Protein AF-W5PHE3-F1 (afdb_monomer)

Nearest PDB structures (foldseek):
  4wmq-assembly1_A  TM=9.995E-01  e=2.084E-07  Homo sapiens
  4wmo-assembly1_F  TM=1.006E+00  e=1.006E-05  Xenopus laevis
  7e1e-assembly1_A  TM=9.957E-01  e=6.354E-05  Lethenteron camtschaticum
  2j3o-assembly1_C  TM=9.136E-01  e=3.955E-03  Homo sapiens
  2jhk-assembly1_F  TM=8.442E-01  e=5.100E-03  Homo sapiens

Radius of gyration: 34.06 Å; Cα contacts (8 Å, |Δi|>4): 97; chains: 1; bounding box: 34×33×124 Å

pLDDT: mean 76.65, std 22.08, range [34.16, 98.75]

Sequence (101 aa):
MPAEGTGVRFYLLLFLSVATRGPHAAGTLSVDKFRKEETCAPYLSFLPRSCKEIKERCHKAGDGLYQLRTENGVVYQTFCDMTSGGGGWTLVASVHENNMR

Secondary structure (DSSP, 8-state):
-----TTSTTGGGSSS-S------------TT-----------TT---SSHHHHHHH-TTPPSEEEEEE-TT--EEEEEEE-SGGGS-EEP------S---

Foldseek 3Di:
DDDDDPDDVVVVPVPPDDDDDDPPDPPDPPPDPPDPPVDLPPCVPDFAQFLQVSCVSRVPDAWDKGWHAHPVGDIDIFTWHCDPPNTGDTDDDDDDDPDPD

Structure (mmCIF, N/CA/C/O backbone):
data_AF-W5PHE3-F1
#
_entry.id   AF-W5PHE3-F1
#
loop_
_atom_site.group_PDB
_atom_site.id
_atom_site.type_symbol
_atom_site.label_atom_id
_atom_site.label_alt_id
_atom_site.label_comp_id
_atom_site.label_asym_id
_atom_site.label_entity_id
_atom_site.label_seq_id
_atom_site.pdbx_PDB_ins_code
_atom_site.Cartn_x
_atom_site.Cartn_y
_atom_site.Cartn_z
_atom_site.occupancy
_atom_site.B_iso_or_equiv
_atom_site.auth_seq_id
_atom_site.auth_comp_id
_atom_site.auth_asym_id
_atom_site.auth_atom_id
_atom_site.pdbx_PDB_model_num
ATOM 1 N N . MET A 1 1 ? 5.327 9.844 101.976 1.00 34.16 1 MET A N 1
ATOM 2 C CA . MET A 1 1 ? 6.598 10.577 101.767 1.00 34.16 1 MET A CA 1
ATOM 3 C C . MET A 1 1 ? 7.659 9.573 101.337 1.00 3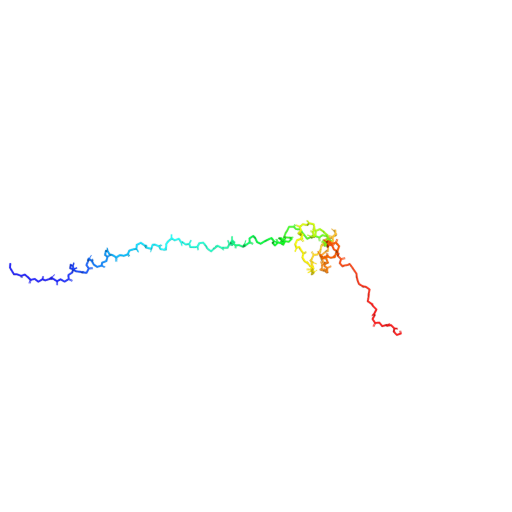4.16 1 MET A C 1
ATOM 5 O O . MET A 1 1 ? 7.597 8.480 101.887 1.00 34.16 1 MET A O 1
ATOM 9 N N . PRO A 1 2 ? 8.680 9.922 100.536 1.00 48.72 2 PRO A N 1
ATOM 10 C CA . PRO A 1 2 ? 8.744 10.677 99.270 1.00 48.72 2 PRO A CA 1
ATOM 11 C C . PRO A 1 2 ? 9.162 9.739 98.084 1.00 48.72 2 PRO A C 1
ATOM 13 O O . PRO A 1 2 ? 9.586 8.617 98.316 1.00 48.72 2 PRO A O 1
ATOM 16 N N . ALA A 1 3 ? 8.735 10.014 96.844 1.00 47.62 3 ALA A N 1
ATOM 17 C CA . ALA A 1 3 ? 9.484 10.590 95.702 1.00 47.62 3 ALA A CA 1
ATOM 18 C C . ALA A 1 3 ? 10.376 9.616 94.894 1.00 47.62 3 ALA A C 1
ATOM 20 O O . ALA A 1 3 ? 11.414 9.211 95.386 1.00 47.62 3 ALA A O 1
ATOM 21 N N . GLU A 1 4 ? 10.001 9.347 93.631 1.00 44.72 4 GLU A N 1
ATOM 22 C CA . GLU A 1 4 ? 10.887 9.260 92.446 1.00 44.72 4 GLU A CA 1
ATOM 23 C C . GLU A 1 4 ? 10.055 9.008 91.166 1.00 44.72 4 GLU A C 1
ATOM 25 O O . GLU A 1 4 ? 9.057 8.289 91.212 1.00 44.72 4 GLU A O 1
ATOM 30 N N . GLY A 1 5 ? 10.440 9.602 90.023 1.00 47.03 5 GLY A N 1
ATOM 31 C CA . GLY A 1 5 ? 9.922 9.186 88.705 1.00 47.03 5 GLY A CA 1
ATOM 32 C C . GLY A 1 5 ? 9.501 10.262 87.692 1.00 47.03 5 GLY A C 1
ATOM 33 O O . GLY A 1 5 ? 8.602 10.028 86.885 1.00 47.03 5 GLY A O 1
ATOM 34 N N . THR A 1 6 ? 10.129 11.439 87.681 1.00 5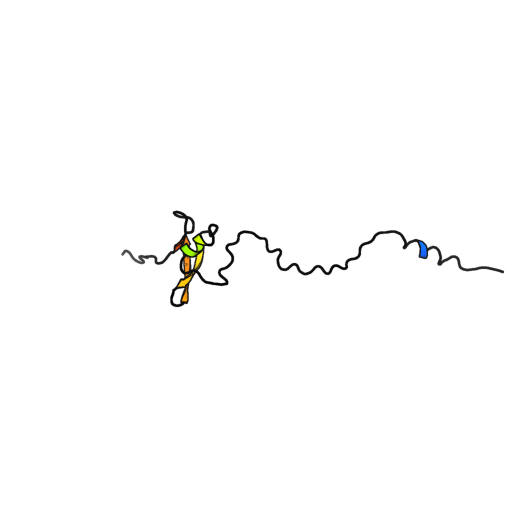7.91 6 THR A N 1
ATOM 35 C CA . THR A 1 6 ? 10.092 12.391 86.555 1.00 57.91 6 THR A CA 1
ATOM 36 C C . THR A 1 6 ? 10.839 11.815 85.343 1.00 57.91 6 THR A C 1
ATOM 38 O O . THR A 1 6 ? 12.052 11.957 85.249 1.00 57.91 6 THR A O 1
ATOM 41 N N . GLY A 1 7 ? 10.143 11.155 84.412 1.00 57.09 7 GLY A N 1
ATOM 42 C CA . GLY A 1 7 ? 10.812 10.637 83.203 1.00 57.09 7 GLY A CA 1
ATOM 43 C C . GLY A 1 7 ? 9.930 10.170 82.045 1.00 57.09 7 GLY A C 1
ATOM 44 O O . GLY A 1 7 ? 10.433 9.988 80.943 1.00 57.09 7 GLY A O 1
ATOM 45 N N . VAL A 1 8 ? 8.618 10.008 82.243 1.00 55.59 8 VAL A N 1
ATOM 46 C CA . VAL A 1 8 ? 7.735 9.424 81.206 1.00 55.59 8 VAL A CA 1
ATOM 47 C C . VAL A 1 8 ? 6.788 10.459 80.581 1.00 55.59 8 VAL A C 1
ATOM 49 O O . VAL A 1 8 ? 6.283 10.280 79.477 1.00 55.59 8 VAL A O 1
ATOM 52 N N . ARG A 1 9 ? 6.584 11.605 81.244 1.00 56.34 9 ARG A N 1
ATOM 53 C CA . ARG A 1 9 ? 5.567 12.598 80.854 1.00 56.34 9 ARG A CA 1
ATOM 54 C C . ARG A 1 9 ? 6.003 13.616 79.792 1.00 56.34 9 ARG A C 1
ATOM 56 O O . ARG A 1 9 ? 5.144 14.312 79.267 1.00 56.34 9 ARG A O 1
ATOM 63 N N . PHE A 1 10 ? 7.293 13.683 79.457 1.00 52.06 10 PHE A N 1
ATOM 64 C CA . PHE A 1 10 ? 7.802 14.554 78.384 1.00 52.06 10 PHE A CA 1
ATOM 65 C C . PHE A 1 10 ? 7.888 13.853 77.017 1.00 52.06 10 PHE A C 1
ATOM 67 O O . PHE A 1 10 ? 7.820 14.522 75.991 1.00 52.06 10 PHE A O 1
ATOM 74 N N . TYR A 1 11 ? 7.945 12.515 76.978 1.00 50.31 11 TYR A N 1
ATOM 75 C CA . TYR A 1 11 ? 7.928 11.752 75.721 1.00 50.31 11 TYR A CA 1
ATOM 76 C C . TYR A 1 11 ? 6.537 11.671 75.085 1.00 50.31 11 TYR A C 1
ATOM 78 O O . TYR A 1 11 ? 6.418 11.573 73.867 1.00 50.31 11 TYR A O 1
ATOM 86 N N . LEU A 1 12 ? 5.475 11.755 75.891 1.00 55.56 12 LEU A N 1
ATOM 87 C CA . LEU A 1 12 ? 4.103 11.599 75.404 1.00 55.56 12 LEU A CA 1
ATOM 88 C C . LEU A 1 12 ? 3.529 12.865 74.735 1.00 55.56 12 LEU A C 1
ATOM 90 O O . LEU A 1 12 ? 2.456 12.800 74.145 1.00 55.56 12 LEU A O 1
ATOM 94 N N . LEU A 1 13 ? 4.222 14.009 74.799 1.00 54.81 13 LEU A N 1
ATOM 95 C CA . LEU A 1 13 ? 3.751 15.277 74.215 1.00 54.81 13 LEU A CA 1
ATOM 96 C C . LEU A 1 13 ? 4.545 15.741 72.981 1.00 54.81 13 LEU A C 1
ATOM 98 O O . LEU A 1 13 ? 4.172 16.740 72.376 1.00 54.81 13 LEU A O 1
ATOM 102 N N . LEU A 1 14 ? 5.578 15.005 72.551 1.00 55.88 14 LEU A N 1
ATOM 103 C CA . LEU A 1 14 ? 6.327 15.303 71.316 1.00 55.88 14 LEU A CA 1
ATOM 104 C C . LEU A 1 14 ? 5.833 14.540 70.073 1.00 55.88 14 LEU A C 1
ATOM 106 O O . LEU A 1 14 ? 6.352 14.761 68.985 1.00 55.88 14 LEU A O 1
ATOM 110 N N . PHE A 1 15 ? 4.800 13.700 70.189 1.00 52.16 15 PHE A N 1
ATOM 111 C CA . PHE A 1 15 ? 4.211 12.994 69.037 1.00 52.16 15 PHE A CA 1
ATOM 112 C C . PHE A 1 15 ? 2.857 13.559 68.569 1.00 52.16 15 PHE A C 1
ATOM 114 O O . PHE A 1 15 ? 2.209 12.960 67.716 1.00 52.16 15 PHE A O 1
ATOM 121 N N . LEU A 1 16 ? 2.429 14.724 69.074 1.00 56.38 16 LEU A N 1
ATOM 122 C CA . LEU A 1 16 ? 1.192 15.404 68.646 1.00 56.38 16 LEU A CA 1
ATOM 123 C C . LEU A 1 16 ? 1.428 16.620 67.737 1.00 56.38 16 LEU A C 1
ATOM 125 O O . LEU A 1 16 ? 0.592 17.517 67.650 1.00 56.38 16 LEU A O 1
ATOM 129 N N . SER A 1 17 ? 2.529 16.640 66.994 1.00 56.34 17 SER A N 1
ATOM 130 C CA . SER A 1 17 ? 2.713 17.609 65.918 1.00 56.34 17 SER A CA 1
ATOM 131 C C . SER A 1 17 ? 3.404 16.956 64.730 1.00 56.34 17 SER A C 1
ATOM 133 O O . SER A 1 17 ? 4.613 16.754 64.760 1.00 56.34 17 SER A O 1
ATOM 135 N N . VAL A 1 18 ? 2.616 16.657 63.693 1.00 54.06 18 VAL A N 1
ATOM 136 C CA . VAL A 1 18 ? 2.857 17.003 62.276 1.00 54.06 18 VAL A CA 1
ATOM 137 C C . VAL A 1 18 ? 2.218 15.961 61.341 1.00 54.06 18 VAL A C 1
ATOM 139 O O . VAL A 1 18 ? 2.714 14.862 61.138 1.00 54.06 18 VAL A O 1
ATOM 142 N N . ALA A 1 19 ? 1.103 16.404 60.752 1.00 51.00 19 ALA A N 1
ATOM 143 C CA . ALA A 1 19 ? 0.621 16.140 59.397 1.00 51.00 19 ALA A CA 1
ATOM 144 C C . ALA A 1 19 ? 0.332 14.690 58.955 1.00 51.00 19 ALA A C 1
ATOM 146 O O . ALA A 1 19 ? 1.184 13.954 58.468 1.00 51.00 19 ALA A O 1
ATOM 147 N N . THR A 1 20 ? -0.966 14.375 58.960 1.00 55.62 20 THR A N 1
ATOM 148 C CA . THR A 1 20 ? -1.711 13.782 57.834 1.00 55.62 20 THR A CA 1
ATOM 149 C C . THR A 1 20 ? -0.890 13.471 56.571 1.00 55.62 20 THR A C 1
ATOM 151 O O . THR A 1 20 ? -0.776 14.314 55.682 1.00 55.62 20 THR A O 1
ATOM 154 N N . ARG A 1 21 ? -0.407 12.237 56.425 1.00 51.47 21 ARG A N 1
ATOM 155 C CA . ARG A 1 21 ? -0.139 11.617 55.119 1.00 51.47 21 ARG A CA 1
ATOM 156 C C . ARG A 1 21 ? -0.373 10.119 55.239 1.00 51.47 21 ARG A C 1
ATOM 158 O O . ARG A 1 21 ? 0.531 9.365 55.570 1.00 51.47 21 ARG A O 1
ATOM 165 N N . GLY A 1 22 ? -1.607 9.694 54.989 1.00 59.56 22 GLY A N 1
ATOM 166 C CA . GLY A 1 22 ? -1.864 8.293 54.685 1.00 59.56 22 GLY A CA 1
ATOM 167 C C . GLY A 1 22 ? -1.362 7.986 53.273 1.00 59.56 22 GLY A C 1
ATOM 168 O O . GLY A 1 22 ? -1.703 8.727 52.353 1.00 59.56 22 GLY A O 1
ATOM 169 N N . PRO A 1 23 ? -0.597 6.909 53.050 1.00 50.47 23 PRO A N 1
ATOM 170 C CA . PRO A 1 23 ? -0.434 6.332 51.732 1.00 50.47 23 PRO A CA 1
ATOM 171 C C . PRO A 1 23 ? -1.266 5.051 51.689 1.00 50.47 23 PRO A C 1
ATOM 173 O O . PRO A 1 23 ? -0.736 3.955 51.807 1.00 50.47 23 PRO A O 1
ATOM 176 N N . HIS A 1 24 ? -2.587 5.184 51.597 1.00 52.38 24 HIS A N 1
ATOM 177 C CA . HIS A 1 24 ? -3.482 4.078 51.239 1.00 52.38 24 HIS A CA 1
ATOM 178 C C . HIS A 1 24 ? -4.386 4.535 50.095 1.00 52.38 24 HIS A C 1
ATOM 180 O O . HIS A 1 24 ? -5.603 4.602 50.194 1.00 52.38 24 HIS A O 1
ATOM 186 N N . ALA A 1 25 ? -3.750 4.861 48.979 1.00 47.88 25 ALA A N 1
ATOM 187 C CA . ALA A 1 25 ? -4.293 4.482 47.694 1.00 47.88 25 ALA A CA 1
ATOM 188 C C . ALA A 1 25 ? -3.219 3.589 47.090 1.00 47.88 25 ALA A C 1
ATOM 190 O O . ALA A 1 25 ? -2.131 4.060 46.755 1.00 47.88 25 ALA A O 1
ATOM 191 N N . ALA A 1 26 ? -3.499 2.287 47.031 1.00 49.47 26 ALA A N 1
ATOM 192 C CA . ALA A 1 26 ? -2.844 1.429 46.068 1.00 49.47 26 ALA A CA 1
ATOM 193 C C . ALA A 1 26 ? -2.986 2.147 44.727 1.00 49.47 26 ALA A C 1
ATOM 195 O O . ALA A 1 26 ? -4.093 2.274 44.202 1.00 49.47 26 ALA A O 1
ATOM 196 N N . GLY A 1 27 ? -1.884 2.715 44.239 1.00 43.88 27 GLY A N 1
ATOM 197 C CA . GLY A 1 27 ? -1.805 3.149 42.864 1.00 43.88 27 GLY A CA 1
ATOM 198 C C . GLY A 1 27 ? -2.065 1.899 42.052 1.00 43.88 27 GLY A C 1
ATOM 199 O O . GLY A 1 27 ? -1.194 1.040 41.942 1.00 43.88 27 GLY A O 1
ATOM 200 N N . THR A 1 28 ? -3.291 1.760 41.553 1.00 43.81 28 THR A N 1
ATOM 201 C CA . THR A 1 28 ? -3.565 0.893 40.422 1.00 43.81 28 THR A CA 1
ATOM 202 C C . THR A 1 28 ? -2.473 1.204 39.416 1.00 43.8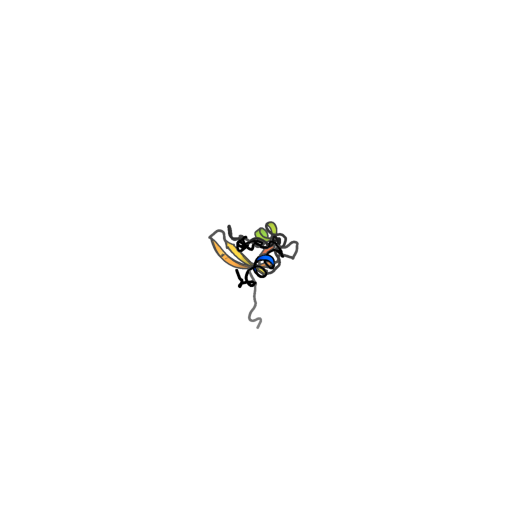1 28 THR A C 1
ATOM 204 O O . THR A 1 28 ? -2.323 2.368 39.034 1.00 43.81 28 THR A O 1
ATOM 207 N N . LEU A 1 29 ? -1.681 0.193 39.056 1.00 42.06 29 LEU A N 1
ATOM 208 C CA . LEU A 1 29 ? -0.891 0.188 37.836 1.00 42.06 29 LEU A CA 1
ATOM 209 C C . LEU A 1 29 ? -1.828 0.718 36.753 1.00 42.06 29 LEU A C 1
ATOM 211 O O . LEU A 1 29 ? -2.736 0.010 36.323 1.00 42.06 29 LEU A O 1
ATOM 215 N N . SER A 1 30 ? -1.689 1.995 36.399 1.00 46.84 30 SER A N 1
ATOM 216 C CA . SER A 1 30 ? -2.432 2.596 35.305 1.00 46.84 30 SER A CA 1
ATOM 217 C C . SER A 1 30 ? -1.804 2.064 34.028 1.00 46.84 30 SER A C 1
ATOM 219 O O . SER A 1 30 ? -1.083 2.771 33.326 1.00 46.84 30 SER A O 1
ATOM 221 N N . VAL A 1 31 ? -2.041 0.777 33.779 1.00 50.88 31 VAL A N 1
ATOM 222 C CA . VAL A 1 31 ? -2.145 0.252 32.432 1.00 50.88 31 VAL A CA 1
ATOM 223 C C . VAL A 1 31 ? -3.231 1.108 31.783 1.00 50.88 31 VAL A C 1
ATOM 225 O O . VAL A 1 31 ? -4.341 1.233 32.294 1.00 50.88 31 VAL A O 1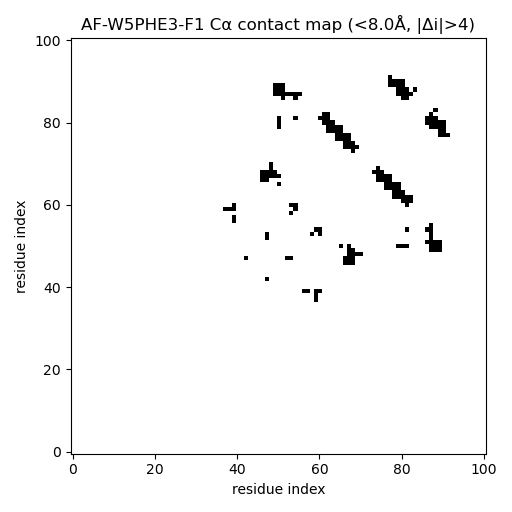
ATOM 228 N N . ASP A 1 32 ? -2.822 1.802 30.731 1.00 53.88 32 ASP A N 1
ATOM 229 C CA . ASP A 1 32 ? -3.648 2.628 29.861 1.00 53.88 32 ASP A CA 1
ATOM 230 C C . ASP A 1 32 ? -4.102 3.996 30.387 1.00 53.88 32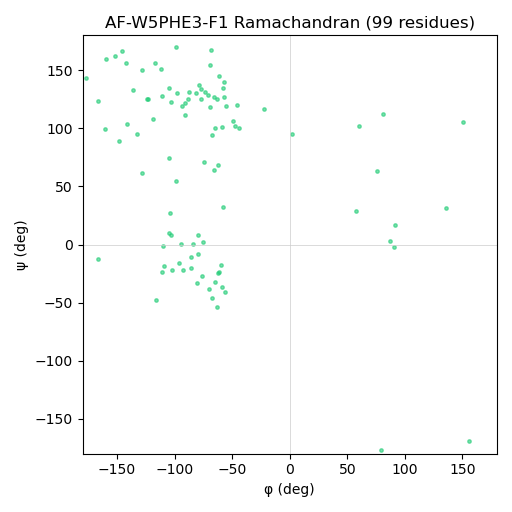 ASP A C 1
ATOM 232 O O . ASP A 1 32 ? -5.269 4.378 30.358 1.00 53.88 32 ASP A O 1
ATOM 236 N N . LYS A 1 33 ? -3.115 4.858 30.640 1.00 50.66 33 LYS A N 1
ATOM 237 C CA . LYS A 1 33 ? -3.147 6.169 29.968 1.00 50.66 33 LYS A CA 1
ATOM 238 C C . LYS A 1 33 ? -2.229 6.135 28.745 1.00 50.66 33 LYS A C 1
ATOM 240 O O . LYS A 1 33 ? -1.318 6.947 28.603 1.00 50.66 33 LYS A O 1
ATOM 245 N N . PHE A 1 34 ? -2.468 5.162 27.860 1.00 45.44 34 PHE A N 1
ATOM 246 C CA . PHE A 1 34 ? -1.932 5.189 26.507 1.00 45.44 34 PHE A CA 1
ATOM 247 C C . PHE A 1 34 ? -2.594 6.383 25.835 1.00 45.44 34 PHE A C 1
ATOM 249 O O . PHE A 1 34 ? -3.788 6.387 25.536 1.00 45.44 34 PHE A O 1
ATOM 256 N N . ARG A 1 35 ? -1.824 7.466 25.783 1.00 52.56 35 ARG A N 1
ATOM 257 C CA . ARG A 1 35 ? -2.064 8.683 25.025 1.00 52.56 35 ARG A CA 1
ATOM 258 C C . ARG A 1 35 ? -3.011 8.376 23.861 1.00 52.56 35 ARG A C 1
ATOM 260 O O . ARG A 1 35 ? -2.658 7.607 22.972 1.00 52.56 35 ARG A O 1
ATOM 267 N N . LYS A 1 36 ? -4.201 8.987 23.860 1.00 46.81 36 LYS A N 1
ATOM 268 C CA . LYS A 1 36 ? -4.955 9.245 22.625 1.00 46.81 36 LYS A CA 1
ATOM 269 C C . LYS A 1 36 ? -4.101 10.183 21.767 1.00 46.81 36 LYS A C 1
ATOM 271 O O . LYS A 1 36 ? -4.387 11.365 21.639 1.00 46.81 36 LYS A O 1
ATOM 276 N N . GLU A 1 37 ? -2.983 9.681 21.274 1.00 47.84 37 GLU A N 1
ATOM 277 C CA . GLU A 1 37 ? -2.420 10.145 20.028 1.00 47.84 37 GLU A CA 1
ATOM 278 C C . GLU A 1 37 ? -3.259 9.448 18.969 1.00 47.84 37 GLU A C 1
ATOM 280 O O . GLU A 1 37 ? -3.591 8.273 19.131 1.00 47.84 37 GLU A O 1
ATOM 285 N N . GLU A 1 38 ? -3.642 10.158 17.920 1.00 52.94 38 GLU A N 1
ATOM 286 C CA . GLU A 1 38 ? -4.335 9.616 16.753 1.00 52.94 38 GLU A CA 1
ATOM 287 C C . GLU A 1 38 ? -3.413 8.644 16.001 1.00 52.94 38 GLU A C 1
ATOM 289 O O . GLU A 1 38 ? -2.969 8.885 14.881 1.00 52.94 38 GLU A O 1
ATOM 294 N N . THR A 1 39 ? -3.061 7.547 16.654 1.00 58.69 39 THR A N 1
ATOM 295 C CA . THR A 1 39 ? -2.372 6.427 16.055 1.00 58.69 39 THR A CA 1
ATOM 296 C C . THR A 1 39 ? -3.434 5.679 15.280 1.00 58.69 39 THR A C 1
ATOM 298 O O . THR A 1 39 ? -4.484 5.341 15.828 1.00 58.69 39 THR A O 1
ATOM 301 N N . CYS A 1 40 ? -3.186 5.474 13.986 1.00 70.56 40 CYS A N 1
ATOM 302 C CA . CYS A 1 40 ? -3.932 4.518 13.184 1.00 70.56 40 CYS A CA 1
ATOM 303 C C . CYS A 1 40 ? -3.996 3.222 13.997 1.00 70.56 40 CYS A C 1
ATOM 305 O O . CYS A 1 40 ? -2.972 2.552 14.141 1.00 70.56 40 CYS A O 1
ATOM 307 N N . ALA A 1 41 ? -5.137 2.943 14.635 1.00 64.62 41 ALA A N 1
ATOM 308 C CA . ALA A 1 41 ? -5.224 1.822 15.553 1.00 64.62 41 ALA A CA 1
ATOM 309 C C . ALA A 1 41 ? -4.848 0.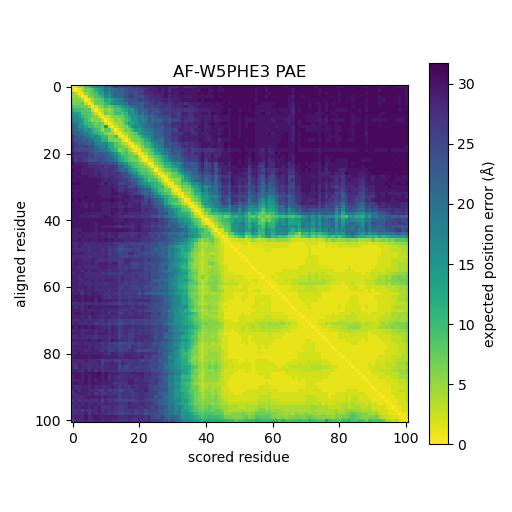556 14.772 1.00 64.62 41 ALA A C 1
ATOM 311 O O . ALA A 1 41 ? -5.285 0.406 13.624 1.00 64.62 41 ALA A O 1
ATOM 312 N N . PRO A 1 42 ? -4.005 -0.320 15.342 1.00 59.44 42 PRO A N 1
ATOM 313 C CA . PRO A 1 42 ? -3.565 -1.511 14.644 1.00 59.44 42 PRO A CA 1
ATOM 314 C C . PRO A 1 42 ? -4.797 -2.316 14.237 1.00 59.44 42 PRO A C 1
ATOM 316 O O . PRO A 1 42 ? -5.761 -2.405 14.998 1.00 59.44 42 PRO A O 1
ATOM 319 N N . TYR A 1 43 ? -4.741 -2.859 13.021 1.00 62.88 43 TYR A N 1
ATOM 320 C CA . TYR A 1 43 ? -5.753 -3.611 12.263 1.00 62.88 43 TYR A CA 1
ATOM 321 C C . TYR A 1 43 ? -6.290 -4.884 12.950 1.00 62.88 43 TYR A C 1
ATOM 323 O O . TYR A 1 43 ? -6.615 -5.863 12.283 1.00 62.88 43 TYR A O 1
ATOM 331 N N . LEU A 1 44 ? -6.374 -4.904 14.282 1.00 58.22 44 LEU A N 1
ATOM 332 C CA . LEU A 1 44 ? -6.603 -6.064 15.139 1.00 58.22 44 LEU A CA 1
ATOM 333 C C . LEU A 1 44 ? -7.922 -6.791 14.850 1.00 58.22 44 LEU A C 1
ATOM 335 O O . LEU A 1 44 ? -8.059 -7.945 15.238 1.00 58.22 44 LEU A O 1
ATOM 339 N N . SER A 1 45 ? -8.869 -6.157 14.154 1.00 66.00 45 SER A N 1
ATOM 340 C CA . SER A 1 45 ? -10.123 -6.790 13.736 1.00 66.00 45 SER A CA 1
ATOM 341 C C . SER A 1 45 ? -10.167 -7.217 12.264 1.00 66.00 45 SER A C 1
ATOM 343 O O . SER A 1 45 ? -10.958 -8.097 11.931 1.00 66.00 45 SER A O 1
ATOM 345 N N . PHE A 1 46 ? -9.347 -6.642 11.374 1.00 76.00 46 PHE A N 1
ATOM 346 C CA . PHE A 1 46 ? -9.350 -6.979 9.946 1.00 76.00 46 PHE A CA 1
ATOM 347 C C . PHE A 1 46 ? -8.110 -6.434 9.222 1.00 76.00 46 PHE A C 1
ATOM 349 O O . PHE A 1 46 ? -7.884 -5.224 9.206 1.00 76.00 46 PHE A O 1
ATOM 356 N N . LEU A 1 47 ? -7.346 -7.317 8.566 1.00 90.94 47 LEU A N 1
ATOM 357 C CA . LEU A 1 47 ? -6.266 -6.903 7.668 1.00 90.94 47 LEU A CA 1
ATOM 358 C C . LEU A 1 47 ? -6.846 -6.292 6.378 1.00 90.94 47 LEU A C 1
ATOM 360 O O . LEU A 1 47 ? -7.676 -6.938 5.735 1.00 90.94 47 LEU A O 1
ATOM 364 N N . PRO A 1 48 ? -6.403 -5.089 5.980 1.00 94.50 48 PRO A N 1
ATOM 365 C CA . PRO A 1 48 ? -6.918 -4.378 4.814 1.00 94.50 48 PRO A CA 1
ATOM 366 C C . PRO A 1 48 ? -6.515 -5.080 3.514 1.00 94.50 48 PRO A C 1
ATOM 368 O O . PRO A 1 48 ? -5.488 -5.759 3.452 1.00 94.50 48 PRO A O 1
ATOM 371 N N . ARG A 1 49 ? -7.298 -4.898 2.448 1.00 96.50 49 ARG A N 1
ATOM 372 C CA . ARG A 1 49 ? -6.990 -5.491 1.133 1.00 96.50 49 ARG A CA 1
ATOM 373 C C . ARG A 1 49 ? -6.052 -4.635 0.286 1.00 96.50 49 ARG A C 1
ATOM 375 O O . ARG A 1 49 ? -5.437 -5.149 -0.644 1.00 96.50 49 ARG A O 1
ATOM 382 N N . SER A 1 50 ? -5.943 -3.343 0.592 1.00 97.94 50 SER A N 1
ATOM 383 C CA . SER A 1 50 ? -5.101 -2.391 -0.137 1.00 97.94 50 SER A CA 1
ATOM 384 C C . SER A 1 50 ? -4.627 -1.241 0.752 1.00 97.94 50 SER A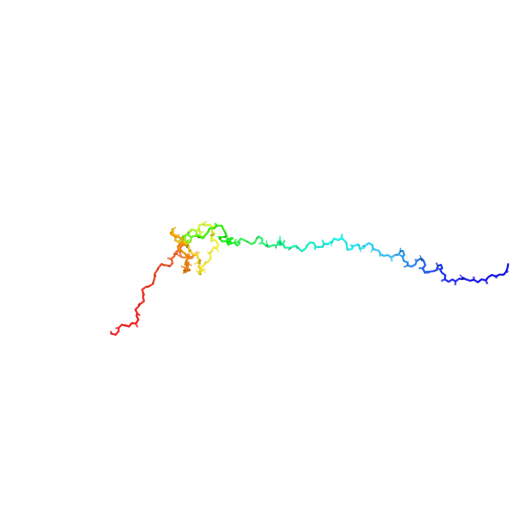 C 1
ATOM 386 O O . SER A 1 50 ? -5.230 -0.937 1.784 1.00 97.94 50 SER A O 1
ATOM 388 N N . CYS A 1 51 ? -3.590 -0.533 0.306 1.00 97.56 51 CYS A N 1
ATOM 389 C CA . CYS A 1 51 ? -3.149 0.721 0.920 1.00 97.56 51 CYS A CA 1
ATOM 390 C C . CYS A 1 51 ? -4.228 1.814 0.871 1.00 97.56 51 CYS A C 1
ATOM 392 O O . CYS A 1 51 ? -4.237 2.713 1.711 1.00 97.56 51 CYS A O 1
ATOM 394 N N . LYS A 1 52 ? -5.171 1.737 -0.075 1.00 97.94 52 LYS A N 1
ATOM 395 C CA . LYS A 1 52 ? -6.272 2.697 -0.171 1.00 97.94 52 LYS A CA 1
ATOM 396 C C . LYS A 1 52 ? -7.229 2.574 1.010 1.00 97.94 52 LYS A C 1
ATOM 398 O O . LYS A 1 52 ? -7.517 3.581 1.649 1.00 97.94 52 LYS A O 1
ATOM 403 N N . GLU A 1 53 ? -7.620 1.348 1.364 1.00 96.25 53 GLU A N 1
ATOM 404 C CA . GLU A 1 53 ? -8.458 1.089 2.546 1.00 96.25 53 GLU A CA 1
ATOM 405 C C . GLU A 1 53 ? -7.796 1.598 3.831 1.00 96.25 53 GLU A C 1
ATOM 407 O O . GLU A 1 53 ? -8.462 2.111 4.731 1.00 96.25 53 GLU A O 1
ATOM 412 N N . ILE A 1 54 ? -6.469 1.479 3.908 1.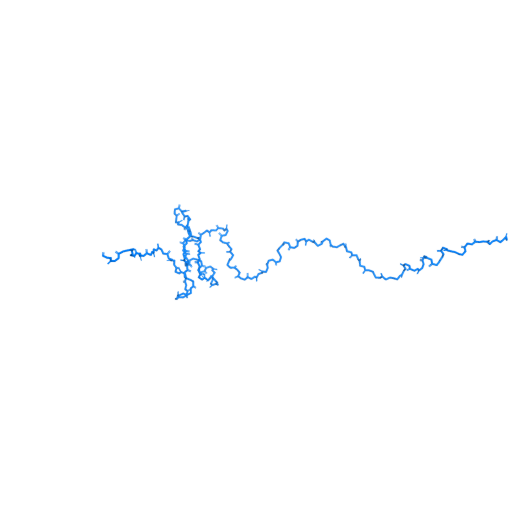00 94.50 54 ILE A N 1
ATOM 413 C CA . ILE A 1 54 ? -5.678 2.028 5.006 1.00 94.50 54 ILE A CA 1
ATOM 414 C C . ILE A 1 54 ? -5.798 3.550 5.039 1.00 94.50 54 ILE A C 1
ATOM 416 O O . ILE A 1 54 ? -6.138 4.112 6.079 1.00 94.50 54 ILE A O 1
ATOM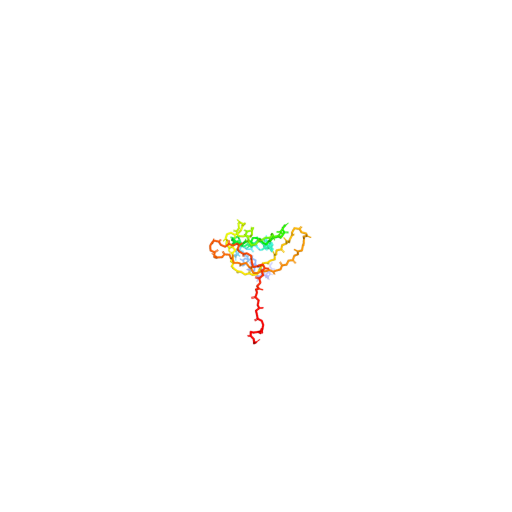 420 N N . LYS A 1 55 ? -5.523 4.222 3.917 1.00 95.00 55 LYS A N 1
ATOM 421 C CA . LYS A 1 55 ? -5.494 5.686 3.844 1.00 95.00 55 LYS A CA 1
ATOM 422 C C . LYS A 1 55 ? -6.861 6.321 4.102 1.00 95.00 55 LYS A C 1
ATOM 424 O O . LYS A 1 55 ? -6.937 7.411 4.669 1.00 95.00 55 LYS A O 1
ATOM 429 N N . GLU A 1 56 ? -7.931 5.635 3.712 1.00 94.62 56 GLU A N 1
ATOM 430 C CA . GLU A 1 56 ? -9.314 6.044 3.972 1.00 94.62 56 GLU A CA 1
ATOM 431 C C . GLU A 1 56 ? -9.687 5.928 5.450 1.00 94.62 56 GLU A C 1
ATOM 433 O O . GLU A 1 56 ? -10.363 6.806 5.978 1.00 94.62 56 GLU A O 1
ATOM 438 N N . ARG A 1 57 ? -9.220 4.882 6.142 1.00 91.31 57 ARG A N 1
ATOM 439 C CA . ARG A 1 57 ? -9.473 4.700 7.583 1.00 91.31 57 ARG A CA 1
ATOM 440 C C . ARG A 1 57 ? -8.543 5.531 8.453 1.00 91.31 57 ARG A C 1
ATOM 442 O O . ARG A 1 57 ? -8.937 5.969 9.530 1.00 91.31 57 ARG A O 1
ATOM 449 N N . CYS A 1 58 ? -7.310 5.728 8.005 1.00 91.75 58 CYS A N 1
ATOM 450 C CA . CYS A 1 58 ? -6.323 6.531 8.693 1.00 91.75 58 CYS A CA 1
ATOM 451 C C . CYS A 1 58 ? -5.629 7.499 7.739 1.00 91.75 58 CYS A C 1
ATOM 453 O O . CYS A 1 58 ? -4.604 7.198 7.126 1.00 91.75 58 CYS A O 1
ATOM 455 N N . HIS A 1 59 ? -6.140 8.726 7.693 1.00 92.56 59 HIS A N 1
ATOM 456 C CA . HIS A 1 59 ? -5.566 9.791 6.871 1.00 92.56 59 HIS A CA 1
ATOM 457 C C . HIS A 1 59 ? -4.129 10.159 7.269 1.00 92.56 59 HIS A C 1
ATOM 459 O O . HIS A 1 59 ? -3.363 10.629 6.428 1.00 92.56 59 HIS A O 1
ATOM 465 N N . LYS A 1 60 ? -3.747 9.895 8.525 1.00 93.44 60 LYS A N 1
ATOM 466 C CA . LYS A 1 60 ? -2.391 10.114 9.054 1.00 93.44 60 LYS A CA 1
ATOM 467 C C . LYS A 1 60 ? -1.422 8.961 8.774 1.00 93.44 60 LYS A C 1
ATOM 469 O O . LYS A 1 60 ? -0.268 9.052 9.179 1.00 93.44 60 LYS A O 1
ATOM 474 N N . ALA A 1 61 ? -1.862 7.897 8.096 1.00 93.69 61 ALA A N 1
ATOM 475 C CA . ALA A 1 61 ? -0.967 6.840 7.640 1.00 93.69 61 ALA A CA 1
ATOM 476 C C . ALA A 1 61 ? 0.123 7.447 6.742 1.00 93.69 61 ALA A C 1
ATOM 478 O O . ALA A 1 61 ? -0.196 8.185 5.802 1.00 93.69 61 ALA A O 1
ATOM 479 N N . GLY A 1 62 ? 1.382 7.159 7.072 1.00 95.88 62 GLY A N 1
ATOM 480 C CA . GLY A 1 62 ? 2.563 7.584 6.320 1.00 95.88 62 GLY A CA 1
ATOM 481 C C . GLY A 1 62 ? 3.082 6.484 5.399 1.00 95.88 62 GLY A C 1
ATOM 482 O O . GLY A 1 62 ? 2.632 5.339 5.468 1.00 95.88 62 GLY A O 1
ATOM 483 N N . ASP A 1 63 ? 4.023 6.828 4.531 1.00 98.19 63 ASP A N 1
ATOM 484 C CA . ASP A 1 63 ? 4.642 5.870 3.615 1.00 98.19 63 ASP A CA 1
ATOM 485 C C . ASP A 1 63 ? 5.365 4.758 4.389 1.00 98.19 63 ASP A C 1
ATOM 487 O O . ASP A 1 63 ? 5.933 4.997 5.459 1.00 98.19 63 ASP A O 1
ATOM 491 N N . GLY A 1 64 ? 5.360 3.533 3.864 1.00 97.50 64 GLY A N 1
ATOM 492 C CA . GLY A 1 64 ? 6.058 2.424 4.516 1.00 97.50 64 GLY A CA 1
ATOM 493 C C . GLY A 1 64 ? 5.520 1.047 4.165 1.00 97.50 64 GLY A C 1
ATOM 494 O O . GLY A 1 64 ? 4.727 0.885 3.244 1.00 97.50 64 GLY A O 1
ATOM 495 N N . LEU A 1 65 ? 5.973 0.034 4.903 1.00 97.50 65 LEU A N 1
ATOM 496 C CA . LEU A 1 65 ? 5.533 -1.345 4.713 1.00 97.50 65 LEU A CA 1
ATOM 497 C C . LEU A 1 65 ? 4.275 -1.646 5.529 1.00 97.50 65 LEU A C 1
ATOM 499 O O . LEU A 1 65 ? 4.248 -1.434 6.740 1.00 97.50 65 LEU A O 1
ATOM 503 N N . TYR A 1 66 ? 3.278 -2.236 4.877 1.00 95.62 66 TYR A N 1
ATOM 504 C CA . TYR A 1 66 ? 2.013 -2.629 5.491 1.00 95.62 66 TYR A CA 1
ATOM 505 C C . TYR A 1 66 ? 1.697 -4.092 5.189 1.00 95.62 66 TYR A C 1
ATOM 507 O O . TYR A 1 66 ? 2.078 -4.616 4.142 1.00 95.62 66 TYR A O 1
ATOM 515 N N . GLN A 1 67 ? 0.992 -4.750 6.112 1.00 95.94 67 GLN A N 1
ATOM 516 C CA . GLN A 1 67 ? 0.439 -6.086 5.892 1.00 95.94 67 GLN A CA 1
ATOM 517 C C . GLN A 1 67 ? -0.951 -5.969 5.268 1.00 95.94 67 GLN A C 1
ATOM 519 O O . GLN A 1 67 ? -1.829 -5.312 5.830 1.00 95.94 67 GLN A O 1
ATOM 524 N N . LEU A 1 68 ? -1.144 -6.628 4.130 1.00 96.06 68 LEU A N 1
ATOM 525 C CA . LEU A 1 68 ? -2.405 -6.692 3.401 1.00 96.06 68 LEU A CA 1
ATOM 526 C C . LEU A 1 68 ? -2.905 -8.133 3.338 1.00 96.06 68 LEU A C 1
ATOM 528 O O . LEU A 1 68 ? -2.120 -9.080 3.411 1.00 96.06 68 LEU A O 1
ATOM 532 N N . ARG A 1 69 ? -4.215 -8.306 3.167 1.00 96.50 69 ARG A N 1
ATOM 533 C CA . ARG A 1 69 ? -4.859 -9.613 3.013 1.00 96.50 69 ARG A CA 1
ATOM 534 C C . ARG A 1 69 ? -5.658 -9.668 1.717 1.00 96.50 69 ARG A C 1
ATOM 536 O O . ARG A 1 69 ? -6.533 -8.843 1.485 1.00 96.50 69 ARG A O 1
ATOM 543 N N . THR A 1 70 ? -5.381 -10.658 0.875 1.00 96.56 70 THR A N 1
ATOM 544 C CA . THR A 1 70 ? -6.177 -10.930 -0.335 1.00 96.56 70 THR A CA 1
ATOM 545 C C . THR A 1 70 ? -7.573 -11.450 0.019 1.00 96.56 70 THR A C 1
ATOM 547 O O . THR A 1 70 ? -7.836 -11.866 1.148 1.00 96.56 70 THR A O 1
ATOM 550 N N . GLU A 1 71 ? -8.474 -11.491 -0.962 1.00 95.69 71 GLU A N 1
ATOM 551 C CA . GLU A 1 71 ? -9.803 -12.088 -0.795 1.00 95.69 71 GLU A CA 1
ATOM 552 C C . GLU A 1 71 ? -9.746 -13.554 -0.336 1.00 95.69 71 GLU A C 1
ATOM 554 O O . GLU A 1 71 ? -10.456 -13.931 0.594 1.00 95.69 71 GLU A O 1
ATOM 559 N N . ASN A 1 72 ? -8.812 -14.335 -0.888 1.00 96.56 72 ASN A N 1
ATOM 560 C CA . ASN A 1 72 ? -8.578 -15.736 -0.516 1.00 96.56 72 ASN A CA 1
ATOM 561 C C . ASN A 1 72 ? -7.853 -15.898 0.832 1.00 96.56 72 ASN A C 1
ATOM 563 O O . ASN A 1 72 ? -7.532 -17.007 1.247 1.00 96.56 72 ASN A O 1
ATOM 567 N N . GLY A 1 73 ? -7.565 -14.795 1.524 1.00 94.81 73 GLY A N 1
ATOM 568 C CA . GLY A 1 73 ? -6.983 -14.796 2.857 1.00 94.81 73 GLY A CA 1
ATOM 569 C C . GLY A 1 73 ? -5.459 -14.844 2.916 1.00 94.81 73 GLY A C 1
ATOM 570 O O . GLY A 1 73 ? -4.927 -14.846 4.023 1.00 94.81 73 GLY A O 1
ATOM 571 N N . VAL A 1 74 ? -4.759 -14.824 1.776 1.00 96.38 74 VAL A N 1
ATOM 572 C CA . VAL A 1 74 ? -3.289 -14.715 1.735 1.00 96.38 74 VAL A CA 1
ATOM 573 C C . VAL A 1 74 ? -2.865 -13.379 2.326 1.00 96.38 74 VAL A C 1
ATOM 575 O O . VAL A 1 74 ? -3.317 -12.337 1.849 1.00 96.38 74 VAL A O 1
ATOM 578 N N . VAL A 1 75 ? -1.992 -13.424 3.331 1.00 96.62 75 VAL A N 1
ATOM 579 C CA . VAL A 1 75 ? -1.390 -12.242 3.951 1.00 96.62 75 VAL A CA 1
ATOM 580 C C . VAL A 1 75 ? -0.011 -12.013 3.351 1.00 96.62 75 VAL A C 1
ATOM 582 O O . VAL A 1 75 ? 0.793 -12.939 3.273 1.00 96.62 75 VAL A O 1
ATOM 585 N N . TYR A 1 76 ? 0.258 -10.785 2.929 1.00 97.06 76 TYR A N 1
ATOM 586 C CA . TYR A 1 76 ? 1.539 -10.386 2.357 1.00 97.06 76 TYR A CA 1
ATOM 587 C C . TYR A 1 76 ? 1.900 -8.973 2.811 1.00 97.06 76 TYR A C 1
ATOM 589 O O . TYR A 1 76 ? 1.034 -8.185 3.191 1.00 97.06 76 TYR A O 1
ATOM 597 N N . GLN A 1 77 ? 3.191 -8.660 2.792 1.00 97.69 77 GLN A N 1
ATOM 598 C CA . GLN A 1 77 ? 3.694 -7.331 3.111 1.00 97.69 77 GLN A CA 1
ATOM 599 C C . GLN A 1 77 ? 4.097 -6.623 1.820 1.00 97.69 77 GLN A C 1
ATOM 601 O O . GLN A 1 77 ? 4.761 -7.217 0.972 1.00 97.69 77 GLN A O 1
ATOM 606 N N . THR A 1 78 ? 3.711 -5.360 1.671 1.00 98.56 78 THR A N 1
ATOM 607 C CA . THR A 1 78 ? 4.146 -4.525 0.546 1.00 98.56 78 THR A CA 1
ATOM 608 C C . THR A 1 78 ? 4.317 -3.069 0.968 1.00 98.56 78 THR A C 1
ATOM 610 O O . THR A 1 78 ? 3.889 -2.673 2.055 1.00 98.56 78 THR A O 1
ATOM 613 N N . PHE A 1 79 ? 4.970 -2.276 0.121 1.00 98.56 79 PHE A N 1
ATOM 614 C CA . PHE A 1 79 ? 5.106 -0.839 0.311 1.00 98.56 79 PHE A CA 1
ATOM 615 C C . PHE A 1 79 ? 3.809 -0.116 -0.067 1.00 98.56 79 PHE A C 1
ATOM 617 O O . PHE A 1 79 ? 3.226 -0.363 -1.127 1.00 98.56 79 PHE A O 1
ATOM 624 N N . CYS A 1 80 ? 3.391 0.799 0.799 1.00 98.56 80 CYS A N 1
ATOM 625 C CA . CYS A 1 80 ? 2.324 1.743 0.544 1.00 98.56 80 CYS A CA 1
ATOM 626 C C . CYS A 1 80 ? 2.887 3.154 0.432 1.00 98.56 80 CYS A C 1
ATOM 628 O O . CYS A 1 80 ? 3.534 3.640 1.361 1.00 98.56 80 CYS A O 1
ATOM 630 N N . ASP A 1 81 ? 2.545 3.826 -0.661 1.00 98.75 81 ASP A N 1
ATOM 631 C CA . ASP A 1 81 ? 2.701 5.269 -0.785 1.00 98.75 81 ASP A CA 1
ATOM 632 C C . ASP A 1 81 ? 1.401 5.935 -0.308 1.00 98.75 81 ASP A C 1
ATOM 634 O O . ASP A 1 81 ? 0.319 5.793 -0.893 1.00 98.75 81 ASP A O 1
ATOM 638 N N . MET A 1 82 ? 1.508 6.621 0.825 1.00 98.19 82 MET A N 1
ATOM 639 C CA . MET A 1 82 ? 0.436 7.331 1.509 1.00 98.19 82 MET A CA 1
ATOM 640 C C . MET A 1 82 ? 0.515 8.849 1.300 1.00 98.19 82 MET A C 1
ATOM 642 O O . MET A 1 82 ? -0.266 9.582 1.915 1.00 98.19 82 MET A O 1
ATOM 646 N N . THR A 1 83 ? 1.396 9.323 0.421 1.00 98.38 83 THR A N 1
ATOM 647 C CA . THR A 1 83 ? 1.675 10.748 0.225 1.00 98.38 83 THR A CA 1
ATOM 648 C C . THR A 1 83 ? 1.291 11.212 -1.181 1.00 98.38 83 THR A C 1
ATOM 650 O O . THR A 1 83 ? 0.579 12.211 -1.327 1.00 98.38 83 THR A O 1
ATOM 653 N N . SER A 1 84 ? 1.688 10.486 -2.228 1.00 98.56 84 SER A N 1
ATOM 654 C CA . SER A 1 84 ? 1.505 10.901 -3.625 1.00 98.56 84 SER A CA 1
ATOM 655 C C . SER A 1 84 ? 0.033 10.964 -4.020 1.00 98.56 84 SER A C 1
ATOM 657 O O . SER A 1 84 ? -0.717 9.999 -3.868 1.00 98.56 84 SER A O 1
ATOM 659 N N . GLY A 1 85 ? -0.410 12.105 -4.555 1.00 97.75 85 GLY A N 1
ATOM 660 C CA . GLY A 1 85 ? -1.792 12.279 -5.021 1.00 97.75 85 GLY A CA 1
ATOM 661 C C . GLY A 1 85 ? -2.857 12.025 -3.943 1.00 97.75 85 GLY A C 1
ATOM 662 O O . GLY A 1 85 ? -3.952 11.570 -4.265 1.00 97.75 85 GLY A O 1
ATOM 663 N N . GLY A 1 86 ? -2.533 12.263 -2.667 1.00 96.69 86 GLY A N 1
ATOM 664 C CA . GLY A 1 86 ? -3.414 11.964 -1.529 1.00 96.69 86 GLY A CA 1
ATOM 665 C C . GLY A 1 86 ? -3.223 10.567 -0.924 1.00 96.69 86 GLY A C 1
ATOM 666 O O . GLY A 1 86 ? -3.843 10.257 0.096 1.00 96.69 86 GLY A O 1
ATOM 667 N N . GLY A 1 87 ? -2.337 9.751 -1.498 1.00 98.31 87 GLY A N 1
ATOM 668 C CA . GLY A 1 87 ? -1.916 8.467 -0.953 1.00 98.31 87 GLY A CA 1
ATOM 669 C C . GLY A 1 87 ? -2.889 7.309 -1.170 1.00 98.31 87 GLY A C 1
ATOM 670 O O . GLY A 1 87 ? -3.955 7.435 -1.778 1.00 98.31 87 GLY A O 1
ATOM 671 N N . GLY A 1 88 ? -2.516 6.157 -0.613 1.00 98.12 88 GLY A N 1
ATOM 672 C CA . GLY A 1 88 ? -3.262 4.906 -0.733 1.00 98.12 88 GLY A CA 1
ATOM 673 C C . GLY A 1 88 ? -2.818 4.041 -1.914 1.00 98.12 88 GLY A C 1
ATOM 674 O O . GLY A 1 88 ? -3.540 3.127 -2.313 1.00 98.12 88 GLY A O 1
ATOM 675 N N . TRP A 1 89 ? -1.638 4.302 -2.471 1.00 98.75 89 TRP A N 1
ATOM 676 C CA . TRP A 1 89 ? -1.067 3.518 -3.559 1.00 98.75 89 TRP A CA 1
ATOM 677 C C . TRP A 1 89 ? -0.405 2.257 -3.015 1.00 98.75 89 TRP A C 1
ATOM 679 O O . TRP A 1 89 ? 0.378 2.315 -2.071 1.00 98.75 89 TRP A O 1
ATOM 689 N N . THR A 1 90 ? -0.732 1.114 -3.617 1.00 98.75 90 THR A N 1
ATOM 690 C CA . THR A 1 90 ? -0.171 -0.193 -3.252 1.00 98.75 90 THR A CA 1
ATOM 691 C C . THR A 1 90 ? 0.873 -0.594 -4.279 1.00 98.75 90 THR A C 1
ATOM 693 O O . THR A 1 90 ? 0.544 -0.706 -5.459 1.00 98.75 90 THR A O 1
ATOM 696 N N . LEU A 1 91 ? 2.112 -0.848 -3.853 1.00 98.75 91 LEU A N 1
ATOM 697 C CA . LEU A 1 91 ? 3.096 -1.474 -4.729 1.00 98.75 91 LEU A CA 1
ATOM 698 C C . LEU A 1 91 ? 2.680 -2.931 -4.975 1.00 98.75 91 LEU A C 1
ATOM 700 O O . LEU A 1 91 ? 2.592 -3.724 -4.039 1.00 98.75 91 LEU A O 1
ATOM 704 N N . VAL A 1 92 ? 2.407 -3.282 -6.230 1.00 98.44 92 VAL A N 1
ATOM 705 C CA . VAL A 1 92 ? 1.937 -4.633 -6.603 1.00 98.44 92 VAL A CA 1
ATOM 706 C C . VAL A 1 92 ? 2.964 -5.433 -7.395 1.00 98.44 92 VAL A C 1
ATOM 708 O O . VAL A 1 92 ? 2.922 -6.658 -7.392 1.00 98.44 92 VAL A O 1
ATOM 711 N N . ALA A 1 93 ? 3.894 -4.754 -8.060 1.00 98.31 93 ALA A N 1
ATOM 712 C CA . ALA A 1 93 ? 4.965 -5.371 -8.821 1.00 98.31 93 ALA A CA 1
ATOM 713 C C . ALA A 1 93 ? 6.099 -4.365 -9.027 1.00 98.31 93 ALA A C 1
ATOM 715 O O . ALA A 1 93 ? 5.895 -3.153 -8.959 1.00 98.31 93 ALA A O 1
ATOM 716 N N . SER A 1 94 ? 7.281 -4.887 -9.329 1.00 97.19 94 SER A N 1
ATOM 717 C CA . SER A 1 94 ? 8.401 -4.118 -9.852 1.00 97.19 94 SER A CA 1
ATOM 718 C C . SER A 1 94 ? 9.011 -4.917 -10.993 1.00 97.19 94 SER A C 1
ATOM 720 O O . SER A 1 94 ? 9.212 -6.126 -10.863 1.00 97.19 94 SER A O 1
ATOM 722 N N . VAL A 1 95 ? 9.267 -4.256 -12.116 1.00 97.56 95 VAL A N 1
ATOM 723 C CA . VAL A 1 95 ? 10.017 -4.850 -13.221 1.00 97.56 95 VAL A CA 1
ATOM 724 C C . VAL A 1 95 ? 11.479 -4.507 -12.992 1.00 97.56 95 VAL A C 1
ATOM 726 O O . VAL A 1 95 ? 11.835 -3.334 -12.887 1.00 97.56 95 VAL A O 1
ATOM 729 N N . HIS A 1 96 ? 12.316 -5.532 -12.891 1.00 97.31 96 HIS A N 1
ATOM 730 C CA . HIS A 1 96 ? 13.749 -5.378 -12.699 1.00 97.31 96 HIS A CA 1
ATOM 731 C C . HIS A 1 96 ? 14.493 -6.093 -13.820 1.00 97.31 96 HIS A C 1
ATOM 733 O O . HIS A 1 96 ? 14.294 -7.286 -14.037 1.00 97.31 96 HIS A O 1
ATOM 739 N N . GLU A 1 97 ? 15.353 -5.349 -14.504 1.00 96.62 97 GLU A N 1
ATOM 740 C CA . GLU A 1 97 ? 16.289 -5.873 -15.486 1.00 96.62 97 GLU A CA 1
ATOM 741 C C . GLU A 1 97 ? 17.624 -6.158 -14.799 1.00 96.62 97 GLU A C 1
ATOM 743 O O . GLU A 1 97 ? 18.240 -5.252 -14.228 1.00 96.62 97 GLU A O 1
ATOM 748 N N . ASN A 1 98 ? 18.054 -7.417 -14.827 1.00 96.19 98 ASN A N 1
ATOM 749 C CA . ASN A 1 98 ? 19.250 -7.864 -14.123 1.00 96.19 98 ASN A CA 1
ATOM 750 C C . ASN A 1 98 ? 20.496 -7.906 -15.021 1.00 96.19 98 ASN A C 1
ATOM 752 O O . ASN A 1 98 ? 21.606 -7.988 -14.489 1.00 96.19 98 ASN A O 1
ATOM 756 N N . ASN A 1 99 ? 20.346 -7.859 -16.350 1.00 95.50 99 ASN A N 1
ATOM 757 C CA . ASN A 1 99 ? 21.456 -7.887 -17.294 1.00 95.50 99 ASN A CA 1
ATOM 758 C C . ASN A 1 99 ? 21.076 -7.358 -18.697 1.00 95.50 99 ASN A C 1
ATOM 760 O O . ASN A 1 99 ? 20.623 -8.108 -19.552 1.00 95.50 99 ASN A O 1
ATOM 764 N N . MET A 1 100 ? 21.410 -6.093 -18.973 1.00 92.81 100 MET A N 1
ATOM 765 C CA . MET A 1 100 ? 21.199 -5.425 -20.276 1.00 92.81 100 MET A CA 1
ATOM 766 C C . MET A 1 100 ? 22.241 -5.752 -21.362 1.00 92.81 100 MET A C 1
ATOM 768 O O . MET A 1 100 ? 22.301 -5.054 -22.375 1.00 92.81 100 MET A O 1
ATOM 772 N N . ARG A 1 101 ? 23.136 -6.712 -21.120 1.00 83.00 101 ARG A N 1
ATOM 773 C CA . ARG A 1 101 ? 24.199 -7.051 -22.076 1.00 83.00 101 ARG A CA 1
ATOM 774 C C . ARG A 1 101 ? 23.681 -7.835 -23.270 1.00 83.00 101 ARG A C 1
ATOM 776 O O . ARG A 1 101 ? 22.837 -8.730 -23.058 1.00 83.00 101 ARG A O 1
#

Solvent-accessible surface area (backbone atoms only — not comparable to full-atom values): 6942 Å² total; per-residue (Å²): 139,85,91,87,81,94,77,67,79,71,67,73,67,70,77,81,73,83,76,95,74,82,89,81,68,81,74,68,81,70,77,76,76,70,70,90,59,93,62,70,72,76,58,85,89,56,65,39,70,44,33,39,61,44,35,74,76,23,75,81,49,66,65,45,78,44,70,30,23,48,95,91,61,55,72,47,75,38,49,25,43,31,63,68,95,77,30,21,42,59,61,84,79,82,91,80,88,90,71,96,121

Mean predicted aligned error: 16.63 Å